Protein AF-A0A972MEL0-F1 (afdb_monomer)

Sequence (73 aa):
KQSKKFQTRDDKYLYFVIFKDYKLKGETIPLELAYERIKFILLNKRKTSLITELERKIYQSDIKNNNIKIFAK

Secondary structure (DSSP, 8-state):
--PEEEEEE-SS-EEEEEE-----TTSPPPHHHHHHHHHHHHHHHHHHHHHHHHHHHHHHHHHHTT-------

pLDDT: mean 80.43, std 14.5, range [46.09, 98.19]

Foldseek 3Di:
DDWDWDWDDDPPDIDIDTRPDDDDPPDDDPCVVCVVVVVVVVVVVVVVVVVVVVVVVVVVVCVVVVVDDPPDD

Solvent-accessible surface area (backbone atoms only — not comparable to full-atom values): 4746 Å² total; per-residue (Å²): 136,85,62,55,72,49,75,52,68,63,102,88,49,79,48,81,45,72,46,83,77,86,79,67,96,86,63,84,72,54,62,84,73,42,46,62,56,51,52,51,53,51,52,50,54,52,52,54,52,50,52,56,50,49,55,50,49,53,55,52,48,44,60,73,68,67,71,68,82,80,82,81,128

Mean predicted aligned error: 13.72 Å

Nearest PDB structures (foldseek):
  8ym1-assembly4_E  TM=4.951E-01  e=3.989E+00  Swine acute diarrhea syndrome coronavirus
  8wqk-assembly3_C  TM=5.344E-01  e=7.202E+00  Porcine epidemic diarrhea virus
  5epw-assembly1_A  TM=5.043E-01  e=7.202E+00  Human coronavirus NL63

Structure (mmCIF, N/CA/C/O backbone):
data_AF-A0A972MEL0-F1
#
_entry.id   AF-A0A972MEL0-F1
#
loop_
_atom_site.group_PDB
_atom_site.id
_atom_site.type_symbol
_atom_site.label_atom_id
_atom_site.label_alt_id
_atom_site.label_comp_id
_atom_site.label_asym_id
_atom_site.label_entity_id
_atom_site.label_seq_id
_atom_site.pdbx_PDB_ins_code
_atom_site.Cartn_x
_atom_site.Cartn_y
_atom_site.Cartn_z
_atom_site.occupancy
_atom_site.B_iso_or_equiv
_atom_site.auth_seq_id
_atom_site.auth_comp_id
_atom_site.auth_asym_id
_atom_site.auth_atom_id
_atom_site.pdbx_PDB_model_num
ATOM 1 N N . LYS A 1 1 ? 19.665 -9.827 -27.189 1.00 46.09 1 LYS A N 1
ATOM 2 C CA . LYS A 1 1 ? 18.661 -8.917 -26.580 1.00 46.09 1 LYS A CA 1
ATOM 3 C C . LYS A 1 1 ? 19.105 -7.478 -26.850 1.00 46.09 1 LYS A C 1
ATOM 5 O O . LYS A 1 1 ? 20.084 -7.047 -26.260 1.00 46.09 1 LYS A O 1
ATOM 10 N N . GLN A 1 2 ? 18.492 -6.785 -27.812 1.00 51.56 2 GLN A N 1
ATOM 11 C CA . GLN A 1 2 ? 18.889 -5.421 -28.187 1.00 51.56 2 GLN A CA 1
ATOM 12 C C . GLN A 1 2 ? 18.049 -4.437 -27.359 1.00 51.56 2 GLN A C 1
ATOM 14 O O . GLN A 1 2 ? 16.827 -4.406 -27.490 1.00 51.56 2 GLN A O 1
ATOM 19 N N . SER A 1 3 ? 18.679 -3.705 -26.439 1.00 60.59 3 SER A N 1
ATOM 20 C CA . SER A 1 3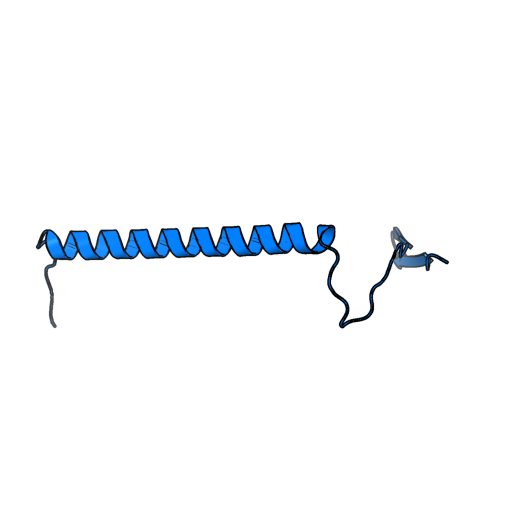 ? 18.008 -2.688 -25.627 1.00 60.59 3 SER A CA 1
ATOM 21 C C . SER A 1 3 ? 17.640 -1.496 -26.510 1.00 60.59 3 SER A C 1
ATOM 23 O O . SER A 1 3 ? 18.509 -0.876 -27.125 1.00 60.59 3 SER A O 1
ATOM 25 N N . LYS A 1 4 ? 16.343 -1.175 -26.602 1.00 71.88 4 LYS A N 1
ATOM 26 C CA . LYS A 1 4 ? 15.892 0.029 -27.311 1.00 71.88 4 LYS A CA 1
ATOM 27 C C . LYS A 1 4 ? 16.317 1.246 -26.491 1.00 71.88 4 LYS A C 1
ATOM 29 O O . LYS A 1 4 ? 15.965 1.364 -25.317 1.00 71.88 4 LYS A O 1
ATOM 34 N N . LYS A 1 5 ? 17.103 2.123 -27.107 1.00 77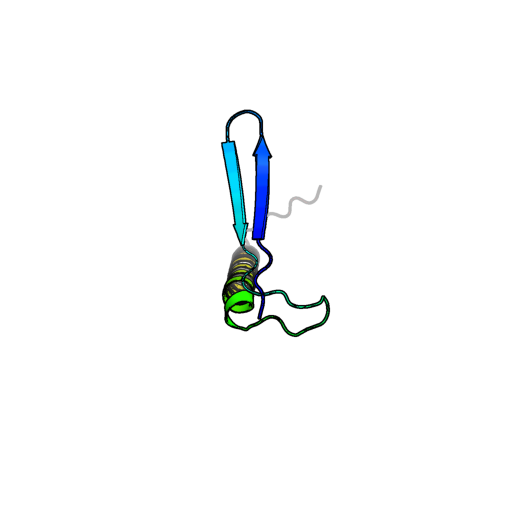.44 5 LYS A N 1
ATOM 35 C CA . LYS A 1 5 ? 17.530 3.401 -26.536 1.00 77.44 5 LYS A CA 1
ATOM 36 C C . LYS A 1 5 ? 16.689 4.496 -27.180 1.00 77.44 5 LYS A C 1
ATOM 38 O O . LYS A 1 5 ? 16.574 4.530 -28.402 1.00 77.44 5 LYS A O 1
ATOM 43 N N . PHE A 1 6 ? 16.087 5.347 -26.365 1.00 82.31 6 PHE A N 1
ATOM 44 C CA . PHE A 1 6 ? 15.288 6.481 -26.808 1.00 82.31 6 PHE A CA 1
ATOM 45 C C . PHE A 1 6 ? 15.887 7.754 -26.217 1.00 82.31 6 PHE A C 1
ATOM 47 O O . PHE A 1 6 ? 16.154 7.808 -25.016 1.00 82.31 6 PHE A O 1
ATOM 54 N N . GLN A 1 7 ? 16.124 8.757 -27.060 1.00 84.31 7 GLN A N 1
ATOM 55 C CA . GLN A 1 7 ? 16.570 10.076 -26.626 1.00 84.31 7 GLN A CA 1
ATOM 56 C C . GLN A 1 7 ? 15.495 11.097 -26.980 1.00 84.31 7 GLN A C 1
ATOM 58 O O . GLN A 1 7 ? 14.967 11.079 -28.092 1.00 84.31 7 GLN A O 1
ATOM 63 N N . THR A 1 8 ? 15.18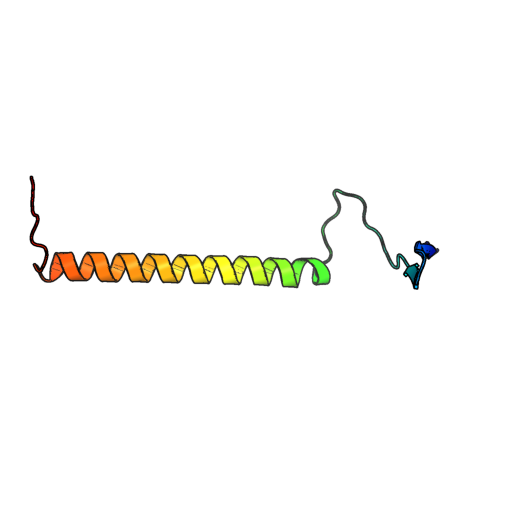3 11.984 -26.047 1.00 86.94 8 THR A N 1
ATOM 64 C CA . THR A 1 8 ? 14.299 13.126 -26.293 1.00 86.94 8 THR A CA 1
ATOM 65 C C . THR A 1 8 ? 14.856 14.343 -25.583 1.00 86.94 8 THR A C 1
ATOM 67 O O . THR A 1 8 ? 15.540 14.199 -24.573 1.00 86.94 8 THR A O 1
ATOM 70 N N . ARG A 1 9 ? 14.597 15.541 -26.099 1.00 86.00 9 ARG A N 1
ATOM 71 C CA . ARG A 1 9 ? 15.020 16.787 -25.457 1.00 86.00 9 ARG A CA 1
ATOM 72 C C . ARG A 1 9 ? 13.837 17.728 -25.325 1.00 86.00 9 ARG A C 1
ATOM 74 O O . ARG A 1 9 ? 12.962 17.716 -26.188 1.00 86.00 9 ARG A O 1
ATOM 81 N N . ASP A 1 10 ? 13.856 18.541 -24.286 1.00 88.25 10 ASP A N 1
ATOM 82 C CA . ASP A 1 10 ? 13.119 19.799 -24.267 1.00 88.25 10 ASP A CA 1
ATOM 83 C C . ASP A 1 10 ? 14.104 20.966 -24.459 1.00 88.25 10 ASP A C 1
ATOM 85 O O . ASP A 1 10 ? 15.296 20.762 -24.728 1.00 88.25 10 ASP A O 1
ATOM 89 N N . ASP A 1 11 ? 13.606 22.195 -24.343 1.00 86.94 11 ASP A N 1
ATOM 90 C CA . ASP A 1 11 ? 14.400 23.408 -24.552 1.00 86.94 11 ASP A CA 1
ATOM 91 C C . ASP A 1 11 ? 15.593 23.529 -23.588 1.00 86.94 11 ASP A C 1
ATOM 93 O O . ASP A 1 11 ? 16.547 24.252 -23.881 1.00 86.94 11 ASP A O 1
ATOM 97 N N . LYS A 1 12 ? 15.569 22.831 -22.444 1.00 86.88 12 LYS A N 1
ATOM 98 C CA . LYS A 1 12 ? 16.561 22.978 -21.367 1.00 86.88 12 LYS A CA 1
ATOM 99 C C . LYS A 1 12 ? 17.359 21.705 -21.081 1.00 86.88 12 LYS A C 1
ATOM 101 O O . LYS A 1 12 ? 18.483 21.809 -20.590 1.00 86.88 12 LYS A O 1
ATOM 106 N N . TYR A 1 13 ? 16.840 20.524 -21.401 1.00 85.25 13 TYR A N 1
ATOM 107 C CA . TYR A 1 13 ? 17.403 19.245 -20.976 1.00 85.25 13 TYR A CA 1
ATOM 108 C C . TYR A 1 13 ? 17.345 18.170 -22.061 1.00 85.25 13 TYR A C 1
ATOM 110 O O . TYR A 1 13 ? 16.470 18.146 -22.925 1.00 85.25 13 TYR A O 1
ATOM 118 N N . LEU A 1 14 ? 18.302 17.240 -21.987 1.00 87.00 14 LEU A N 1
ATOM 119 C CA . LEU A 1 14 ? 18.369 16.040 -22.815 1.00 87.00 14 LEU A CA 1
ATOM 120 C C . LEU A 1 14 ? 18.119 14.809 -21.940 1.00 87.00 14 LEU A C 1
ATOM 122 O O . LEU A 1 14 ? 18.843 14.555 -20.977 1.00 87.00 14 LEU A O 1
ATOM 126 N N . TYR A 1 15 ? 17.102 14.039 -22.299 1.00 86.06 15 TYR A N 1
ATOM 127 C CA . TYR A 1 15 ? 16.672 12.842 -21.595 1.00 86.06 15 TYR A CA 1
ATOM 128 C C . TYR A 1 15 ? 17.116 11.592 -22.352 1.00 86.06 15 TYR A C 1
ATOM 130 O O . TYR A 1 15 ? 16.871 11.448 -23.552 1.00 86.06 15 TYR A O 1
ATOM 138 N N . PHE A 1 16 ? 17.713 10.652 -21.619 1.00 86.31 16 PHE A N 1
ATOM 139 C CA . PHE A 1 16 ? 18.105 9.341 -22.126 1.00 86.31 16 PHE A CA 1
ATOM 140 C C . PHE A 1 16 ? 17.275 8.251 -21.448 1.00 86.31 16 PHE A C 1
ATOM 142 O O . PHE A 1 16 ? 17.304 8.106 -20.226 1.00 86.31 16 PHE A O 1
ATOM 149 N N . VAL A 1 17 ? 16.561 7.456 -22.242 1.00 82.50 17 VAL A N 1
ATOM 150 C CA . VAL A 1 17 ? 15.744 6.331 -21.774 1.00 82.50 17 VAL A CA 1
ATOM 151 C C . VAL A 1 17 ? 16.281 5.039 -22.380 1.00 82.50 17 VAL A C 1
ATOM 153 O O . VAL A 1 17 ? 16.462 4.928 -23.593 1.00 82.50 17 VAL A O 1
ATOM 156 N N . ILE A 1 18 ? 16.536 4.038 -21.538 1.00 79.12 18 ILE A N 1
ATOM 157 C CA . ILE A 1 18 ? 17.011 2.718 -21.966 1.00 79.12 18 ILE A CA 1
ATOM 158 C C . ILE A 1 18 ? 16.012 1.668 -21.495 1.00 79.12 18 ILE A C 1
ATOM 160 O O . ILE A 1 18 ? 15.873 1.419 -20.297 1.00 79.12 18 ILE A O 1
ATOM 164 N N . PHE A 1 19 ? 15.360 1.002 -22.444 1.00 77.56 19 PHE A N 1
ATOM 165 C CA . PHE A 1 19 ? 14.499 -0.137 -22.151 1.00 77.56 19 PHE A CA 1
ATOM 166 C C . PHE A 1 19 ? 15.368 -1.388 -21.991 1.00 77.56 19 PHE A C 1
ATOM 168 O O . PHE A 1 19 ? 15.882 -1.933 -22.972 1.00 77.56 19 PHE A O 1
ATOM 175 N N . LYS A 1 20 ? 15.577 -1.816 -20.739 1.00 72.06 20 LYS A N 1
ATOM 176 C CA . LYS A 1 20 ? 16.359 -3.022 -20.409 1.00 72.06 20 LYS A CA 1
ATOM 177 C C . LYS A 1 20 ? 15.587 -4.312 -20.691 1.00 72.06 20 LYS A C 1
ATOM 179 O O . LYS A 1 20 ? 16.175 -5.272 -21.177 1.00 72.06 20 LYS A O 1
ATOM 184 N N . ASP A 1 21 ? 14.286 -4.314 -20.414 1.00 64.50 21 ASP A N 1
ATOM 185 C CA . ASP A 1 21 ? 13.386 -5.429 -20.695 1.00 64.50 21 ASP A CA 1
ATOM 186 C C . ASP A 1 21 ? 11.951 -4.912 -20.859 1.00 64.50 21 ASP A C 1
ATOM 188 O O . ASP A 1 21 ? 11.602 -3.869 -20.297 1.00 64.50 21 ASP A O 1
ATOM 192 N N . TYR A 1 22 ? 11.127 -5.617 -21.629 1.00 67.69 22 TYR A N 1
ATOM 193 C CA . TYR A 1 22 ? 9.702 -5.314 -21.770 1.00 67.69 22 TYR A CA 1
ATOM 194 C C . TYR A 1 22 ? 8.910 -6.620 -21.840 1.00 67.69 22 TYR A C 1
ATOM 196 O O . TYR A 1 22 ? 9.324 -7.562 -22.510 1.00 67.69 22 TYR A O 1
ATOM 204 N N . LYS A 1 23 ? 7.770 -6.675 -21.148 1.00 64.00 23 LYS A N 1
ATOM 205 C CA . LYS A 1 23 ? 6.822 -7.792 -21.231 1.00 64.00 23 LYS A CA 1
ATOM 206 C C . LYS A 1 23 ? 5.550 -7.342 -21.929 1.00 64.00 23 LYS A C 1
ATOM 208 O O . LYS A 1 23 ? 5.088 -6.218 -21.712 1.00 64.00 23 LYS A O 1
ATOM 213 N N . LEU A 1 24 ? 4.989 -8.209 -22.766 1.00 67.69 24 LEU A N 1
ATOM 214 C CA . LEU A 1 24 ? 3.709 -7.945 -23.417 1.00 67.69 24 LEU A CA 1
ATOM 215 C C . LEU A 1 24 ? 2.579 -7.999 -22.381 1.00 67.69 24 LEU A C 1
ATOM 217 O O . LEU A 1 24 ? 2.624 -8.738 -21.395 1.00 67.69 24 LEU A O 1
ATOM 221 N N . LYS A 1 25 ? 1.554 -7.173 -22.596 1.00 59.12 25 LYS A N 1
ATOM 222 C CA . LYS A 1 25 ? 0.382 -7.096 -21.721 1.00 59.12 25 LYS A CA 1
ATOM 223 C C . LYS A 1 25 ? -0.324 -8.463 -21.729 1.00 59.12 25 LYS A C 1
ATOM 225 O O . LYS A 1 25 ? -0.848 -8.858 -22.761 1.00 59.12 25 LYS A O 1
ATOM 230 N N . GLY A 1 26 ? -0.310 -9.173 -20.598 1.00 65.50 26 GLY A N 1
ATOM 231 C CA . GLY A 1 26 ? -0.870 -10.529 -20.462 1.00 6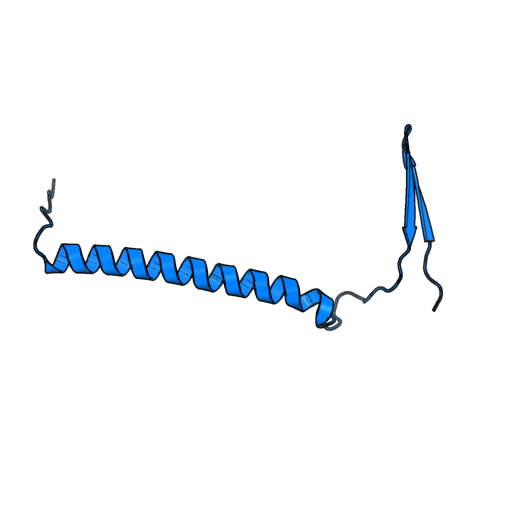5.50 26 GLY A CA 1
ATOM 232 C C . GLY A 1 26 ? 0.082 -11.544 -19.822 1.00 65.50 26 GLY A C 1
ATOM 233 O O . GLY A 1 26 ? -0.370 -12.572 -19.330 1.00 65.50 26 GLY A O 1
ATOM 234 N N . GLU A 1 27 ? 1.382 -11.249 -19.760 1.00 69.19 27 GLU A N 1
ATOM 235 C CA . GLU A 1 27 ? 2.348 -12.107 -19.068 1.00 69.19 27 GLU A CA 1
ATOM 236 C C . GLU A 1 27 ? 2.355 -11.871 -17.552 1.00 69.19 27 GLU A C 1
ATOM 238 O O . GLU A 1 27 ? 2.103 -10.763 -17.064 1.00 69.19 27 GLU A O 1
ATOM 243 N N . THR A 1 28 ? 2.693 -12.912 -16.786 1.00 75.00 28 THR A N 1
ATOM 244 C CA . THR A 1 28 ? 2.859 -12.806 -15.335 1.00 75.00 28 THR A CA 1
ATOM 245 C C . THR A 1 28 ? 3.967 -11.807 -14.993 1.00 75.00 28 THR A C 1
ATOM 247 O O . THR A 1 28 ? 5.108 -11.874 -15.475 1.00 75.00 28 THR A O 1
ATOM 250 N N . ILE A 1 29 ? 3.604 -10.837 -14.151 1.00 74.00 29 ILE A N 1
ATOM 251 C CA . ILE A 1 29 ? 4.518 -9.806 -13.662 1.00 74.00 29 ILE A CA 1
ATOM 252 C C . ILE A 1 29 ? 5.632 -10.508 -12.867 1.00 74.00 29 ILE A C 1
ATOM 254 O O . ILE A 1 29 ? 5.316 -11.332 -12.006 1.00 74.00 29 ILE A O 1
ATOM 258 N N . PRO A 1 30 ? 6.919 -10.212 -13.130 1.00 82.25 30 PRO A N 1
ATOM 259 C CA . PRO A 1 30 ? 8.021 -10.708 -12.311 1.00 82.25 30 PRO A CA 1
ATOM 260 C C . PRO A 1 30 ? 7.801 -10.407 -10.828 1.00 82.25 30 PRO A C 1
ATOM 262 O O . PRO A 1 30 ? 7.338 -9.317 -10.480 1.00 82.25 30 PRO A O 1
ATOM 265 N N . LEU A 1 31 ? 8.163 -11.353 -9.958 1.00 81.75 31 LEU A N 1
ATOM 266 C CA . LEU A 1 31 ? 7.935 -11.224 -8.520 1.00 81.75 31 LEU A CA 1
ATOM 267 C C . LEU A 1 31 ? 8.566 -9.946 -7.957 1.00 81.75 31 LEU A C 1
ATOM 269 O O . LEU A 1 31 ? 7.904 -9.246 -7.206 1.00 81.75 31 LEU A O 1
ATOM 273 N N . GLU A 1 32 ? 9.780 -9.588 -8.379 1.00 83.25 32 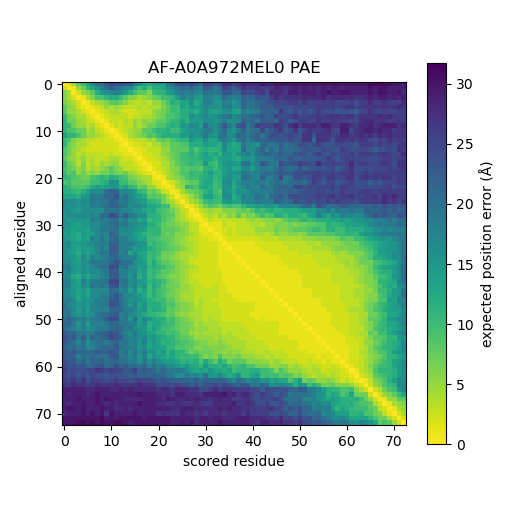GLU A N 1
ATOM 274 C CA . GLU A 1 32 ? 10.480 -8.376 -7.921 1.00 83.25 32 GLU A CA 1
ATOM 275 C C . GLU A 1 32 ? 9.682 -7.086 -8.173 1.00 83.25 32 GLU A C 1
ATOM 277 O O . GLU A 1 32 ? 9.672 -6.186 -7.339 1.00 83.25 32 GLU A O 1
ATOM 282 N N . LEU A 1 33 ? 8.961 -7.007 -9.298 1.00 79.00 33 LEU A N 1
ATOM 283 C CA . LEU A 1 33 ? 8.128 -5.851 -9.650 1.00 79.00 33 LEU A CA 1
ATOM 284 C C . LEU A 1 33 ? 6.769 -5.887 -8.944 1.00 79.00 33 LEU A C 1
ATOM 286 O O . LEU A 1 33 ? 6.215 -4.848 -8.581 1.00 79.00 33 LEU A O 1
ATOM 290 N N . ALA A 1 34 ? 6.210 -7.084 -8.760 1.00 88.00 34 ALA A N 1
ATOM 291 C CA . ALA A 1 34 ? 4.930 -7.263 -8.090 1.00 88.00 34 ALA A CA 1
ATOM 292 C C . ALA A 1 34 ? 5.042 -7.121 -6.564 1.00 88.00 34 ALA A C 1
ATOM 294 O O . ALA A 1 34 ? 4.077 -6.695 -5.931 1.00 88.00 34 ALA A O 1
ATOM 295 N N . TYR A 1 35 ? 6.194 -7.452 -5.978 1.00 90.5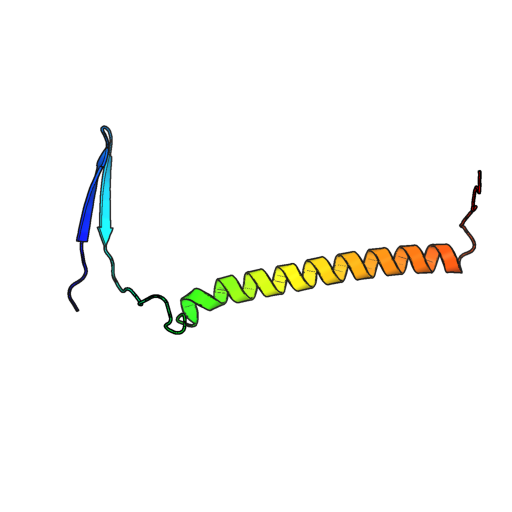0 35 TYR A N 1
ATOM 296 C CA . TYR A 1 35 ? 6.396 -7.564 -4.536 1.00 90.50 35 TYR A CA 1
ATOM 297 C C . TYR A 1 35 ? 6.065 -6.269 -3.795 1.00 90.50 35 TYR A C 1
ATOM 299 O O . TYR A 1 35 ? 5.235 -6.281 -2.885 1.00 90.50 35 TYR A O 1
ATOM 307 N N . GLU A 1 36 ? 6.624 -5.136 -4.228 1.00 90.69 36 GLU A N 1
ATOM 308 C CA . GLU A 1 36 ? 6.352 -3.837 -3.598 1.00 90.69 36 GLU A CA 1
ATOM 309 C C . GLU A 1 36 ? 4.873 -3.448 -3.705 1.00 90.69 36 GLU A C 1
ATOM 311 O O . GLU A 1 36 ? 4.270 -2.962 -2.745 1.00 90.69 36 GLU A O 1
ATOM 316 N N . ARG A 1 37 ? 4.232 -3.757 -4.840 1.00 91.19 37 ARG A N 1
ATOM 317 C CA . ARG A 1 37 ? 2.797 -3.519 -5.025 1.00 91.19 37 ARG A CA 1
ATOM 318 C C . ARG A 1 37 ? 1.950 -4.413 -4.116 1.00 91.19 37 ARG A C 1
ATOM 320 O O . ARG A 1 37 ? 0.998 -3.929 -3.505 1.00 91.19 37 ARG A O 1
ATOM 327 N N . ILE A 1 38 ? 2.287 -5.698 -4.004 1.00 94.62 38 ILE A N 1
ATOM 328 C CA . ILE A 1 38 ? 1.609 -6.658 -3.120 1.00 94.62 38 ILE A CA 1
ATOM 329 C C . ILE A 1 38 ? 1.742 -6.204 -1.666 1.00 94.62 38 ILE A C 1
ATOM 331 O O . ILE A 1 38 ? 0.742 -6.144 -0.947 1.00 94.62 38 ILE A O 1
ATOM 335 N N . LYS A 1 39 ? 2.953 -5.825 -1.247 1.00 96.31 39 LYS A N 1
ATOM 336 C CA . LYS A 1 39 ? 3.237 -5.303 0.092 1.00 96.31 39 LYS A CA 1
ATOM 337 C C . LYS A 1 39 ? 2.398 -4.064 0.391 1.00 96.31 39 LYS A C 1
ATOM 339 O O . LYS A 1 39 ? 1.746 -4.014 1.433 1.00 96.31 39 LYS A O 1
ATOM 344 N N . PHE A 1 40 ? 2.345 -3.104 -0.531 1.00 96.81 40 PHE A N 1
ATOM 345 C CA . PHE A 1 40 ? 1.513 -1.908 -0.394 1.00 96.81 40 PHE A CA 1
ATOM 346 C C . PHE A 1 40 ? 0.022 -2.247 -0.234 1.00 96.81 40 PHE A C 1
ATOM 348 O O . PHE A 1 40 ? -0.630 -1.761 0.693 1.00 96.81 40 PHE A O 1
ATOM 355 N N . ILE A 1 41 ? -0.510 -3.131 -1.084 1.00 97.19 41 ILE A N 1
ATOM 356 C CA . ILE A 1 41 ? -1.909 -3.581 -1.008 1.00 97.19 41 ILE A CA 1
ATOM 357 C C . ILE A 1 41 ? -2.195 -4.243 0.346 1.00 97.19 41 ILE A C 1
ATOM 359 O O . ILE A 1 41 ? -3.209 -3.942 0.978 1.00 97.19 41 ILE A O 1
ATOM 363 N N . LEU A 1 42 ? -1.309 -5.127 0.810 1.00 97.81 42 LEU A N 1
ATOM 364 C CA . LEU A 1 42 ? -1.484 -5.840 2.073 1.00 97.81 42 LEU A CA 1
ATOM 365 C C . LEU A 1 42 ? -1.446 -4.891 3.276 1.00 97.81 42 LEU A C 1
ATOM 367 O O . LEU A 1 42 ? -2.272 -5.016 4.182 1.00 97.81 42 LEU A O 1
ATOM 371 N N . LEU A 1 43 ? -0.526 -3.923 3.274 1.00 98.12 43 LEU A N 1
ATOM 372 C CA . LEU A 1 43 ? -0.434 -2.905 4.320 1.00 98.12 43 LEU A CA 1
ATOM 373 C C . LEU A 1 43 ? -1.709 -2.064 4.395 1.00 98.12 43 LEU A C 1
ATOM 375 O O . LEU A 1 43 ? -2.234 -1.864 5.488 1.00 98.12 43 LEU A O 1
ATOM 379 N N . ASN A 1 44 ? -2.242 -1.624 3.255 1.00 97.75 44 ASN A N 1
ATOM 380 C CA . ASN A 1 44 ? -3.480 -0.845 3.234 1.00 97.75 44 ASN A CA 1
ATOM 381 C C . ASN A 1 44 ? -4.674 -1.664 3.725 1.00 97.75 44 ASN A C 1
ATOM 383 O O . ASN A 1 44 ? -5.416 -1.186 4.577 1.00 97.75 44 ASN A O 1
ATOM 387 N N . LYS A 1 45 ? -4.807 -2.924 3.287 1.00 98.12 45 LYS A N 1
ATOM 388 C CA . LYS A 1 45 ? -5.861 -3.823 3.785 1.00 98.12 45 LYS A CA 1
ATOM 389 C C . LYS A 1 45 ? -5.824 -3.966 5.309 1.00 98.12 45 LYS A C 1
ATOM 391 O O . LYS A 1 45 ? -6.864 -3.863 5.954 1.00 98.12 45 LYS A O 1
ATOM 396 N N . ARG A 1 46 ? -4.635 -4.164 5.892 1.00 98.19 46 ARG A N 1
ATOM 397 C CA . ARG A 1 46 ? -4.464 -4.277 7.351 1.00 98.19 46 ARG A CA 1
ATOM 398 C C . ARG A 1 46 ? -4.808 -2.977 8.077 1.00 98.19 46 ARG A C 1
ATOM 400 O O . ARG A 1 46 ? -5.506 -3.029 9.082 1.00 98.19 46 ARG A O 1
ATOM 407 N N . LYS A 1 47 ? -4.362 -1.826 7.560 1.00 98.00 47 LYS A N 1
ATOM 408 C CA . LYS A 1 47 ? -4.685 -0.506 8.129 1.00 98.00 47 LYS A CA 1
ATOM 409 C C . LYS A 1 47 ? -6.192 -0.263 8.155 1.00 98.00 47 LYS A C 1
ATOM 411 O O . LYS A 1 47 ? -6.728 0.062 9.208 1.00 98.00 47 LYS A O 1
ATOM 416 N N . THR A 1 48 ? -6.871 -0.474 7.027 1.00 97.75 48 THR A N 1
ATOM 417 C CA . THR A 1 48 ? -8.328 -0.309 6.935 1.00 97.75 48 THR A CA 1
ATOM 418 C C . THR A 1 48 ? -9.049 -1.245 7.899 1.00 97.75 48 THR A C 1
ATOM 420 O O . THR A 1 48 ? -9.893 -0.790 8.663 1.00 97.75 48 THR A O 1
ATOM 423 N N . SER A 1 49 ? -8.668 -2.526 7.933 1.00 97.69 49 SER A N 1
ATOM 424 C CA . SER A 1 49 ? -9.276 -3.498 8.849 1.00 97.69 49 SER A CA 1
ATOM 425 C C . SER A 1 49 ? -9.117 -3.100 10.317 1.00 97.69 49 SER A C 1
ATOM 427 O O . SER A 1 49 ? -10.057 -3.264 11.090 1.00 97.69 49 SER A O 1
ATOM 429 N N . LEU A 1 50 ? -7.948 -2.583 10.705 1.00 97.88 50 LEU A N 1
ATOM 430 C CA . LEU A 1 50 ? -7.685 -2.154 12.077 1.00 97.88 50 LEU A CA 1
ATOM 431 C C . LEU A 1 50 ? -8.565 -0.965 12.476 1.00 97.88 50 LEU A C 1
ATOM 433 O O . LEU A 1 50 ? -9.147 -0.980 13.556 1.00 97.88 50 LEU A O 1
ATOM 437 N N . ILE A 1 51 ? -8.682 0.041 11.605 1.00 97.31 51 ILE A N 1
ATOM 438 C CA . ILE A 1 51 ? -9.524 1.222 11.851 1.00 97.31 51 ILE A CA 1
ATOM 439 C C . ILE A 1 51 ? -10.981 0.794 12.047 1.00 97.31 51 ILE A C 1
ATOM 441 O O . ILE A 1 51 ? -11.575 1.113 13.072 1.00 97.31 51 ILE A O 1
ATOM 445 N N . THR A 1 52 ? -11.517 -0.018 11.133 1.00 96.38 52 THR A N 1
ATOM 446 C CA . THR A 1 52 ? -12.896 -0.518 11.229 1.00 96.38 52 THR A CA 1
ATOM 447 C C . THR A 1 52 ? -13.126 -1.353 12.491 1.00 96.38 52 THR A C 1
ATOM 449 O O . THR A 1 52 ? -14.187 -1.281 13.113 1.00 96.38 52 THR A O 1
ATOM 452 N N . GLU A 1 53 ? -12.142 -2.155 12.909 1.00 96.75 53 GLU A N 1
ATOM 453 C CA . GLU A 1 53 ? -12.252 -2.927 14.146 1.00 96.75 53 GLU A CA 1
ATOM 454 C C . GLU A 1 53 ? -12.279 -2.025 15.387 1.00 96.75 53 GLU A C 1
ATOM 456 O O . GLU A 1 53 ? -13.066 -2.278 16.302 1.00 96.75 53 GLU A O 1
ATOM 461 N N . LEU A 1 54 ? -11.451 -0.979 15.416 1.00 95.00 54 LEU A N 1
ATOM 462 C CA . LEU A 1 54 ? -11.418 -0.003 16.506 1.00 95.00 54 LEU A CA 1
ATOM 463 C C . LEU A 1 54 ? -12.728 0.783 16.596 1.00 95.00 54 LEU A C 1
ATOM 465 O O . LEU A 1 54 ? -13.311 0.846 17.676 1.00 95.00 54 LEU A O 1
ATOM 469 N N . GLU A 1 55 ? -13.230 1.300 15.474 1.00 92.31 55 GLU A N 1
ATOM 470 C CA . GLU A 1 55 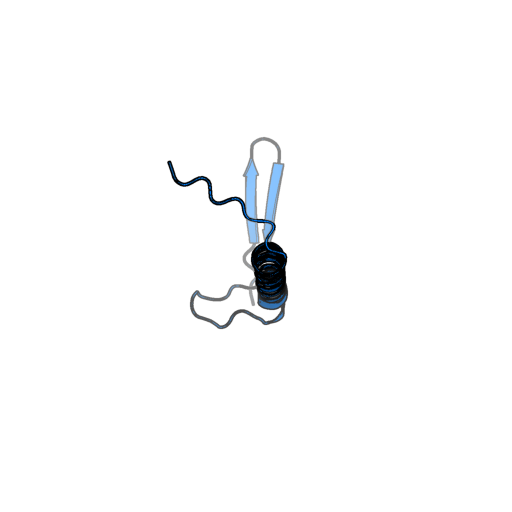? -14.523 1.997 15.404 1.00 92.31 55 GLU A CA 1
ATOM 471 C C . GLU A 1 55 ? -15.652 1.116 15.940 1.00 92.31 55 GLU A C 1
ATOM 473 O O . GLU A 1 55 ? -16.429 1.527 16.804 1.00 92.31 55 GLU A O 1
ATOM 478 N N . ARG A 1 56 ? -15.696 -0.146 15.498 1.00 93.25 56 ARG A N 1
ATOM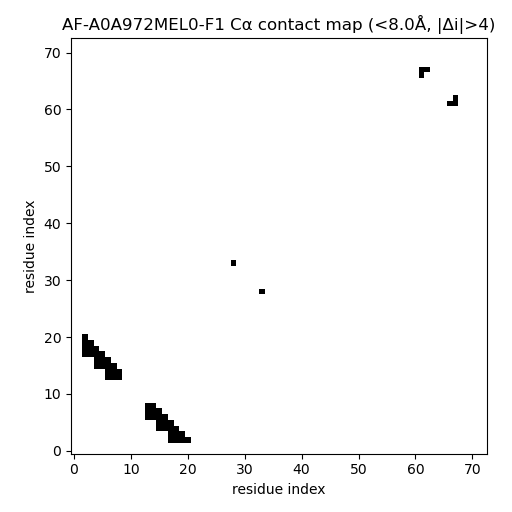 479 C CA . ARG A 1 56 ? -16.688 -1.114 15.968 1.00 93.25 56 ARG A CA 1
ATOM 480 C C . ARG A 1 56 ? -16.549 -1.397 17.463 1.00 93.25 56 ARG A C 1
ATOM 482 O O . ARG A 1 56 ? -17.567 -1.537 18.138 1.00 93.25 56 ARG A O 1
ATOM 489 N N . LYS A 1 57 ? -15.325 -1.518 17.989 1.00 91.50 57 LYS A N 1
ATOM 490 C CA . LYS A 1 57 ? -15.090 -1.744 19.425 1.00 91.50 57 LYS A CA 1
ATOM 491 C C . LYS A 1 57 ? -15.589 -0.571 20.262 1.00 91.50 57 LYS A C 1
ATOM 493 O O . LYS A 1 57 ? -16.285 -0.828 21.236 1.00 91.50 57 LYS A O 1
ATOM 498 N N . ILE A 1 58 ? -15.286 0.662 19.855 1.00 87.62 58 ILE A N 1
ATOM 499 C CA . ILE A 1 58 ? -15.742 1.886 20.533 1.00 87.62 58 ILE A CA 1
ATOM 500 C C . ILE A 1 58 ? -17.274 1.954 20.525 1.00 87.62 58 ILE A C 1
ATOM 502 O O . ILE A 1 58 ? -17.902 2.084 21.572 1.00 87.62 58 ILE A O 1
ATOM 506 N N . TYR A 1 59 ? -17.890 1.747 19.360 1.00 84.44 59 TYR A N 1
ATOM 507 C CA . TYR A 1 59 ? -19.346 1.733 19.235 1.00 84.44 59 TYR A CA 1
ATOM 508 C C . TYR A 1 59 ? -19.998 0.671 20.137 1.00 84.44 59 TYR A C 1
ATOM 510 O O . TYR A 1 59 ? -20.956 0.946 20.858 1.00 84.44 59 TYR A O 1
ATOM 518 N N . GLN A 1 60 ? -19.454 -0.550 20.148 1.00 87.00 60 GLN A N 1
ATOM 519 C CA . GLN A 1 60 ? -19.958 -1.632 20.996 1.00 87.00 60 GLN A CA 1
ATOM 520 C C . GLN A 1 60 ? -19.733 -1.370 22.490 1.00 87.00 60 GLN A C 1
ATOM 522 O O . GLN A 1 60 ? -20.590 -1.747 23.291 1.00 87.00 60 GLN A O 1
ATOM 527 N N . SER A 1 61 ? -18.610 -0.758 22.882 1.00 81.12 61 SER A N 1
ATOM 528 C CA . SER A 1 61 ? -18.363 -0.401 24.282 1.00 81.12 61 SER A CA 1
ATOM 529 C C . SER A 1 61 ? -19.313 0.687 24.762 1.00 81.12 61 SER A C 1
ATOM 531 O O . SER A 1 61 ? -19.830 0.571 25.869 1.00 81.12 61 SER A O 1
ATOM 533 N N . ASP A 1 62 ? -19.613 1.684 23.931 1.00 75.38 62 ASP A N 1
ATOM 534 C CA . ASP A 1 62 ? -20.528 2.770 24.300 1.00 75.38 62 ASP A CA 1
ATOM 535 C C . ASP A 1 62 ? -21.976 2.279 24.425 1.00 75.38 62 ASP A C 1
ATOM 537 O O . ASP A 1 62 ? -22.674 2.674 25.364 1.00 75.38 62 ASP A O 1
ATOM 541 N N . ILE A 1 63 ? -22.400 1.342 23.562 1.00 75.19 63 ILE A N 1
ATOM 542 C CA . ILE A 1 63 ? -23.679 0.627 23.718 1.00 75.19 63 ILE A CA 1
ATOM 543 C C . ILE A 1 63 ? -23.697 -0.164 25.030 1.00 75.19 63 ILE A C 1
ATOM 545 O O . ILE A 1 63 ? -24.645 -0.050 25.805 1.00 75.19 63 ILE A O 1
ATOM 549 N N . LYS A 1 64 ? -22.664 -0.977 25.292 1.00 71.00 64 LYS A N 1
ATOM 550 C CA . LYS A 1 64 ? -22.618 -1.849 26.479 1.00 71.00 64 LYS A CA 1
ATOM 551 C C . LYS A 1 64 ? -22.562 -1.075 27.792 1.00 71.00 64 LYS A C 1
ATOM 553 O O . LYS A 1 64 ? -23.120 -1.538 28.781 1.00 71.00 64 LYS A O 1
ATOM 558 N N . ASN A 1 65 ? -21.913 0.084 27.799 1.00 69.19 65 ASN A N 1
ATOM 559 C CA . ASN A 1 65 ? -21.764 0.921 28.986 1.00 69.19 65 ASN A CA 1
ATOM 560 C C . ASN A 1 65 ? -22.979 1.834 29.238 1.00 69.19 65 ASN A C 1
ATOM 562 O O . ASN A 1 65 ? -22.917 2.683 30.121 1.00 69.19 65 ASN A O 1
ATOM 566 N N . ASN A 1 66 ? -24.081 1.660 28.493 1.00 59.47 66 ASN 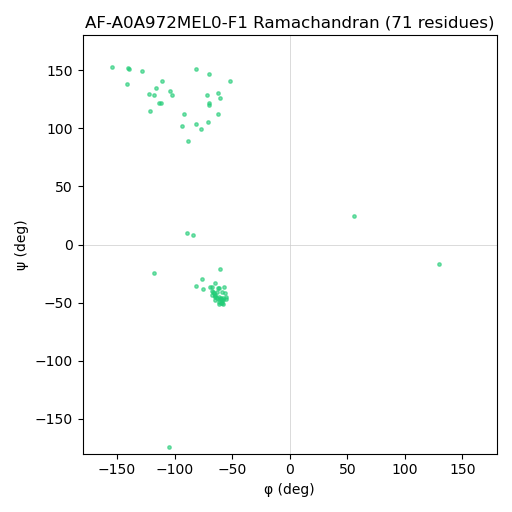A N 1
ATOM 567 C CA . ASN A 1 66 ? -25.352 2.370 28.675 1.00 59.47 66 ASN A CA 1
ATOM 568 C C . ASN A 1 66 ? -25.234 3.913 28.635 1.00 59.47 66 ASN A C 1
ATOM 570 O O . ASN A 1 66 ? -26.081 4.624 29.173 1.00 59.47 66 ASN A O 1
ATOM 574 N N . ASN A 1 67 ? -24.197 4.437 27.968 1.00 56.66 67 ASN A N 1
ATOM 575 C CA . ASN A 1 67 ? -23.911 5.875 27.855 1.00 56.66 67 ASN A CA 1
ATOM 576 C C . ASN A 1 67 ? -24.595 6.537 26.645 1.00 56.66 67 ASN A C 1
ATOM 578 O O . ASN A 1 67 ? -24.313 7.689 26.315 1.00 56.66 67 ASN A O 1
ATOM 582 N N . ILE A 1 68 ? -25.507 5.833 25.971 1.00 59.59 68 ILE A N 1
ATOM 583 C CA . ILE A 1 68 ? -26.197 6.347 24.788 1.00 59.59 68 ILE A CA 1
ATOM 584 C C . ILE A 1 68 ? -27.517 6.986 25.213 1.00 59.59 68 ILE A C 1
ATOM 586 O O . ILE A 1 68 ? -28.519 6.308 25.429 1.00 59.59 68 ILE A O 1
ATOM 590 N N . LYS A 1 69 ? -27.540 8.319 25.282 1.00 57.28 69 LYS A N 1
ATOM 591 C CA . LYS A 1 69 ? -28.795 9.075 25.224 1.00 57.28 69 LYS A CA 1
ATOM 592 C C . LYS A 1 69 ? -29.264 9.112 23.770 1.00 57.28 69 LYS A C 1
ATOM 594 O O . LYS A 1 69 ? -28.765 9.904 22.974 1.00 57.28 69 LYS A O 1
ATOM 599 N N . ILE A 1 70 ? -30.211 8.244 23.423 1.00 61.97 70 ILE A N 1
ATOM 600 C CA . ILE A 1 70 ? -30.949 8.350 22.162 1.00 61.97 70 ILE A CA 1
ATOM 601 C C . ILE A 1 70 ? -31.872 9.563 22.293 1.00 61.97 70 ILE A C 1
ATOM 603 O O . ILE A 1 70 ? -32.883 9.506 22.988 1.00 61.97 70 ILE A O 1
ATOM 607 N N . PHE A 1 71 ? -31.527 10.667 21.636 1.00 59.31 71 PHE A N 1
ATOM 608 C CA . PHE A 1 71 ? -32.471 11.756 21.408 1.00 59.31 71 PHE A CA 1
ATOM 609 C C . PHE A 1 71 ? -33.205 11.457 20.099 1.00 59.31 71 PHE A C 1
ATOM 611 O O . PHE A 1 71 ? -32.739 11.814 19.019 1.00 59.31 71 PHE A O 1
ATOM 618 N N . ALA A 1 72 ? -34.320 10.731 20.193 1.00 51.91 72 ALA A N 1
ATOM 619 C CA . ALA A 1 72 ? -35.291 10.680 19.106 1.00 51.91 72 ALA A CA 1
ATOM 620 C C . ALA A 1 72 ? -36.003 12.042 19.051 1.00 51.91 72 ALA A C 1
ATOM 622 O O . ALA A 1 72 ? -36.423 12.552 20.090 1.00 51.91 72 ALA A O 1
ATOM 623 N N . LYS A 1 73 ? -36.049 12.647 17.862 1.00 46.84 73 LYS A N 1
ATOM 624 C CA . LYS A 1 73 ? -36.760 13.902 17.600 1.00 46.84 73 LYS A CA 1
ATOM 625 C C . LYS A 1 73 ? -38.253 13.648 17.436 1.00 46.84 73 LYS A C 1
ATOM 627 O O . LYS A 1 73 ? -38.583 12.606 16.828 1.00 46.84 73 LYS A O 1
#

Radius of gyration: 26.17 Å; Cα contacts (8 Å, |Δi|>4): 27; chains: 1; bounding box: 56×36×57 Å